Protein AF-K8E5L7-F1 (afdb_monomer)

Radius of gyration: 15.46 Å; Cα contacts (8 Å, |Δi|>4): 33; chains: 1; bounding box: 35×22×40 Å

Sequence (74 aa):
MKTPLDVSFARQVIRDYSDRDKEEIINWSKTYLNYARPIFLEHEKIVSSNADYILDGTISMTEQVNQLRYDDVI

Organism: NCBI:txid1234679

Secondary structure (DSSP, 8-state):
-B--HHHHHHHHHHHHHTTS-HHHHHHHHHHIIIIIHHHHHHHHHHTGGG-S---BSSS-HHHHHHHHHHHTT-

Foldseek 3Di:
DDDPPVVVLVVCCCVPPVPHDPVVNVVVVVCCVPPVVVVVVVCCVPVVVPDPDDFYPVDDPVVSVVVVVVVVVD

Mean predicted aligned error: 4.46 Å

Solvent-accessible surface area (backbone atoms only — not comparable to full-atom values): 4453 Å² total; per-residue (Å²): 100,51,58,60,67,67,60,53,49,52,54,46,47,57,72,77,40,73,91,52,60,70,66,58,54,52,53,47,52,52,46,35,67,76,52,49,47,60,52,54,54,50,40,50,66,62,53,58,68,71,48,96,67,75,46,68,53,82,59,54,72,68,56,51,53,51,54,60,61,55,62,76,74,111

Structure (mmCIF, N/CA/C/O backbone):
data_AF-K8E5L7-F1
#
_entry.id   AF-K8E5L7-F1
#
loop_
_atom_site.group_PDB
_atom_site.id
_atom_site.type_symbol
_atom_site.label_atom_id
_atom_site.label_alt_id
_atom_site.label_comp_id
_atom_site.label_asym_id
_atom_site.label_entity_id
_atom_site.label_seq_id
_atom_site.pdbx_PDB_ins_code
_atom_site.Cartn_x
_atom_site.Cartn_y
_atom_site.Cartn_z
_atom_site.occupancy
_atom_site.B_iso_or_equiv
_atom_site.auth_seq_id
_atom_site.auth_comp_id
_atom_site.auth_asym_id
_atom_site.auth_atom_id
_atom_site.pdbx_PDB_model_num
ATOM 1 N N . MET A 1 1 ? 7.167 0.439 -9.747 1.00 86.81 1 MET A N 1
ATOM 2 C CA . MET A 1 1 ? 6.586 -0.839 -9.274 1.00 86.81 1 MET A CA 1
ATOM 3 C C . MET A 1 1 ? 5.074 -0.752 -9.373 1.00 86.81 1 MET A C 1
ATOM 5 O O . MET A 1 1 ? 4.528 0.288 -9.019 1.00 86.81 1 MET A O 1
ATOM 9 N N . LYS A 1 2 ? 4.413 -1.816 -9.824 1.00 92.56 2 LYS A N 1
ATOM 10 C CA . LYS A 1 2 ? 2.957 -1.936 -9.852 1.00 92.56 2 LYS A CA 1
ATOM 11 C C . LYS A 1 2 ? 2.522 -3.010 -8.867 1.00 92.56 2 LYS A C 1
ATOM 13 O O . LYS A 1 2 ? 2.868 -4.175 -9.018 1.00 92.56 2 LYS A O 1
ATOM 18 N N . THR A 1 3 ? 1.747 -2.601 -7.873 1.00 94.94 3 THR A N 1
ATOM 19 C CA . THR A 1 3 ? 1.190 -3.490 -6.853 1.00 94.94 3 THR A CA 1
ATOM 20 C C . THR A 1 3 ? -0.306 -3.232 -6.778 1.00 94.94 3 THR A C 1
ATOM 22 O O . THR A 1 3 ? -0.696 -2.064 -6.703 1.00 94.94 3 THR A O 1
ATOM 25 N N . PRO A 1 4 ? -1.153 -4.272 -6.750 1.00 96.06 4 PRO A N 1
ATOM 26 C CA . PRO A 1 4 ? -2.565 -4.096 -6.452 1.00 96.06 4 PRO A CA 1
ATOM 27 C C . PRO A 1 4 ? -2.765 -3.300 -5.152 1.00 96.06 4 PRO A C 1
ATOM 29 O O . PRO A 1 4 ? -2.036 -3.458 -4.162 1.00 96.06 4 PRO A O 1
ATOM 32 N N . LEU A 1 5 ? -3.713 -2.366 -5.183 1.00 96.75 5 LEU A N 1
ATOM 33 C CA . LEU A 1 5 ? -3.917 -1.406 -4.099 1.00 96.75 5 LEU A CA 1
ATOM 34 C C . LEU A 1 5 ? -4.408 -2.071 -2.807 1.00 96.75 5 LEU A C 1
ATOM 36 O O . LEU A 1 5 ? -4.026 -1.648 -1.720 1.00 96.75 5 LEU A O 1
ATOM 40 N N . ASP A 1 6 ? -5.194 -3.134 -2.931 1.00 96.44 6 ASP A N 1
ATOM 41 C CA . ASP A 1 6 ? -5.624 -4.018 -1.848 1.00 96.44 6 ASP A CA 1
ATOM 42 C C . ASP A 1 6 ? -4.443 -4.755 -1.198 1.00 96.44 6 ASP A C 1
ATOM 44 O O . ASP A 1 6 ? -4.315 -4.743 0.025 1.00 96.44 6 ASP A O 1
ATOM 48 N N . VAL A 1 7 ? -3.527 -5.312 -1.997 1.00 96.75 7 VAL A N 1
ATOM 49 C CA . VAL A 1 7 ? -2.298 -5.955 -1.496 1.00 96.75 7 VAL A CA 1
ATOM 50 C C . VAL A 1 7 ? -1.430 -4.946 -0.744 1.00 96.75 7 VAL A C 1
ATOM 52 O O . VAL A 1 7 ? -0.922 -5.238 0.340 1.00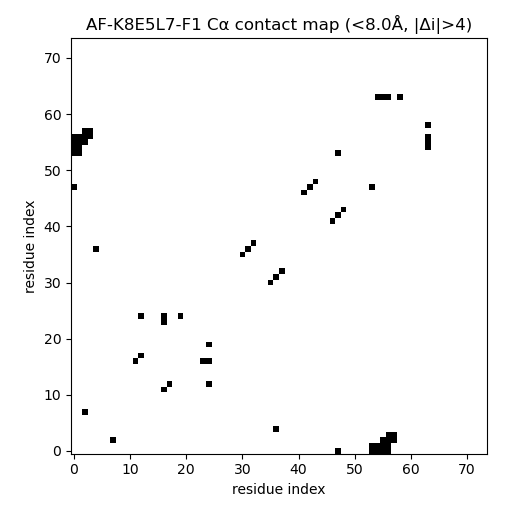 96.75 7 VAL A O 1
ATOM 55 N N . SER A 1 8 ? -1.278 -3.741 -1.295 1.00 96.12 8 SER A N 1
ATOM 56 C CA . SER A 1 8 ? -0.496 -2.666 -0.673 1.00 96.12 8 SER A CA 1
ATOM 57 C C . SER A 1 8 ? -1.123 -2.205 0.643 1.00 96.12 8 SER A C 1
ATOM 59 O O . SER A 1 8 ? -0.420 -2.056 1.641 1.00 96.12 8 SER A O 1
ATOM 61 N N . PHE A 1 9 ? -2.447 -2.042 0.661 1.00 97.31 9 PHE A N 1
ATOM 62 C CA . PHE A 1 9 ? -3.201 -1.676 1.853 1.00 97.31 9 PHE A CA 1
ATOM 63 C C . PHE A 1 9 ? -3.099 -2.752 2.941 1.00 97.31 9 PHE A C 1
ATOM 65 O O . PHE A 1 9 ? -2.781 -2.433 4.083 1.00 97.31 9 PHE A O 1
ATOM 72 N N . ALA A 1 10 ? -3.281 -4.030 2.597 1.00 97.12 10 ALA A N 1
ATOM 73 C CA . ALA A 1 10 ? -3.163 -5.133 3.550 1.00 97.12 10 ALA A CA 1
ATOM 74 C C . ALA A 1 10 ? -1.752 -5.222 4.156 1.00 97.12 10 ALA A C 1
ATOM 76 O O . ALA A 1 10 ? -1.609 -5.318 5.374 1.00 97.12 10 ALA A O 1
ATOM 77 N N . ARG A 1 11 ? -0.704 -5.114 3.324 1.00 96.62 11 ARG A N 1
ATOM 78 C CA . ARG A 1 11 ? 0.693 -5.063 3.791 1.00 96.62 11 ARG A CA 1
ATOM 79 C C . ARG A 1 11 ? 0.928 -3.881 4.732 1.00 96.62 11 ARG A C 1
ATOM 81 O O . ARG A 1 11 ? 1.594 -4.046 5.749 1.00 96.62 11 ARG A O 1
ATOM 88 N N . GLN A 1 12 ? 0.371 -2.712 4.414 1.00 96.88 12 GLN A N 1
ATOM 89 C CA . GLN A 1 12 ? 0.471 -1.534 5.271 1.00 96.88 12 GLN A CA 1
ATOM 90 C C . GLN A 1 12 ? -0.218 -1.757 6.621 1.00 96.88 12 GLN A C 1
ATOM 92 O O . GLN A 1 12 ? 0.383 -1.472 7.650 1.00 96.88 12 GLN A O 1
ATOM 97 N N . VAL A 1 13 ? -1.445 -2.285 6.628 1.00 96.88 13 VAL A N 1
ATOM 98 C CA . VAL A 1 13 ? -2.186 -2.558 7.868 1.00 96.88 13 VAL A CA 1
ATOM 99 C C . VAL A 1 13 ? -1.406 -3.519 8.762 1.00 96.88 13 VAL A C 1
ATOM 101 O O . VAL A 1 13 ? -1.224 -3.234 9.940 1.00 96.88 13 VAL A O 1
ATOM 104 N N . ILE A 1 14 ? -0.878 -4.610 8.200 1.00 96.75 14 ILE A N 1
ATOM 105 C CA . ILE A 1 14 ? -0.071 -5.581 8.954 1.00 96.75 14 ILE A CA 1
ATOM 106 C C . ILE A 1 14 ? 1.195 -4.928 9.526 1.00 96.75 14 ILE A C 1
ATOM 108 O O . ILE A 1 14 ? 1.551 -5.200 10.666 1.00 96.75 14 ILE A O 1
ATOM 112 N N . ARG A 1 15 ? 1.874 -4.072 8.753 1.00 96.31 15 ARG A N 1
ATOM 113 C CA . ARG A 1 15 ? 3.135 -3.436 9.159 1.00 96.31 15 ARG A CA 1
ATOM 114 C C . ARG A 1 15 ? 2.944 -2.340 10.209 1.00 96.31 15 ARG A C 1
ATOM 116 O O . ARG A 1 15 ? 3.725 -2.266 11.148 1.00 96.31 15 ARG A O 1
ATOM 123 N N . ASP A 1 16 ? 1.958 -1.469 10.015 1.00 96.44 16 ASP A N 1
ATOM 124 C CA . ASP A 1 16 ? 1.812 -0.234 10.797 1.00 96.44 16 ASP A CA 1
ATOM 125 C C . ASP A 1 16 ? 0.857 -0.406 11.991 1.00 96.44 16 ASP A C 1
ATOM 127 O O . ASP A 1 16 ? 0.910 0.382 12.937 1.00 96.44 16 ASP A O 1
ATOM 131 N N . TYR A 1 17 ? -0.015 -1.424 11.956 1.00 96.06 17 TYR A N 1
ATOM 132 C CA . TYR A 1 17 ? -1.094 -1.610 12.930 1.00 96.06 17 TYR A CA 1
ATOM 133 C C . TYR A 1 17 ? -1.115 -2.994 13.601 1.00 96.06 17 TYR A C 1
ATOM 135 O O . TYR A 1 17 ? -2.123 -3.343 14.211 1.00 96.06 17 TYR A O 1
ATOM 143 N N . SER A 1 18 ? -0.024 -3.771 13.541 1.00 94.38 18 SER A N 1
ATOM 144 C CA . SER A 1 18 ? 0.083 -5.073 14.233 1.00 94.38 18 SER A CA 1
ATOM 145 C C . SER A 1 18 ? -0.188 -4.984 15.736 1.00 94.38 18 SER A C 1
ATOM 147 O O . SER A 1 18 ? -0.795 -5.885 16.305 1.00 94.38 18 SER A O 1
ATOM 149 N N . ASP A 1 19 ? 0.231 -3.878 16.353 1.00 94.75 19 ASP A N 1
ATOM 150 C CA . ASP A 1 19 ? 0.182 -3.644 17.801 1.00 94.75 19 ASP A CA 1
ATOM 151 C C . ASP A 1 19 ? -0.666 -2.407 18.157 1.00 94.75 19 ASP A C 1
ATOM 153 O O . ASP A 1 19 ? -0.439 -1.743 19.169 1.00 94.75 19 ASP A O 1
ATOM 157 N N . ARG A 1 20 ? -1.614 -2.043 17.284 1.00 93.12 20 ARG A N 1
ATOM 158 C CA . ARG A 1 20 ? -2.446 -0.834 17.400 1.00 93.12 20 ARG A CA 1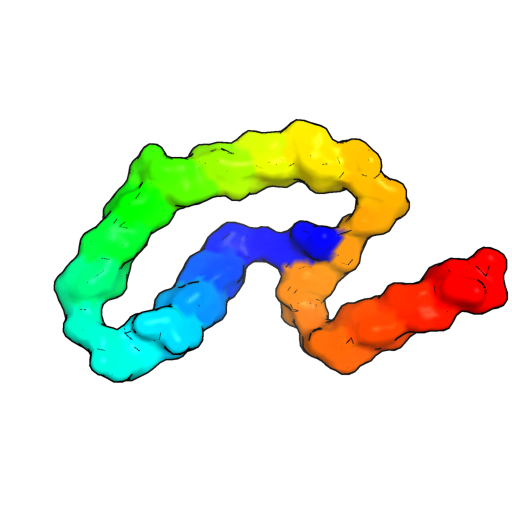
ATOM 159 C C . ARG A 1 20 ? -3.910 -1.179 17.621 1.00 93.12 20 ARG A C 1
ATOM 161 O O . ARG A 1 20 ? -4.346 -2.296 17.345 1.00 93.12 20 ARG A O 1
ATOM 168 N N . ASP A 1 21 ? -4.681 -0.215 18.122 1.00 94.69 21 ASP A N 1
ATOM 169 C CA . ASP A 1 21 ? -6.105 -0.448 18.361 1.00 94.69 21 ASP A CA 1
ATOM 170 C C . ASP A 1 21 ? -6.885 -0.544 17.039 1.00 94.69 21 ASP A C 1
ATOM 172 O O . ASP A 1 21 ? -6.589 0.133 16.047 1.00 94.69 21 ASP A O 1
ATOM 176 N N . LYS A 1 22 ? -7.935 -1.372 17.031 1.00 95.06 22 LYS A N 1
ATOM 177 C CA . LYS A 1 22 ? -8.821 -1.556 15.873 1.00 95.06 22 LYS A CA 1
ATOM 178 C C . LYS A 1 22 ? -9.432 -0.241 15.373 1.00 95.06 22 LYS A C 1
ATOM 180 O O . LYS A 1 22 ? -9.690 -0.106 14.177 1.00 95.06 22 LYS A O 1
ATOM 185 N N . GLU A 1 23 ? -9.680 0.725 16.255 1.00 97.69 23 GLU A N 1
ATOM 186 C CA . GLU A 1 23 ? -10.230 2.030 15.897 1.00 97.69 23 GLU A CA 1
ATOM 187 C C . GLU A 1 23 ? -9.253 2.830 15.029 1.00 97.69 23 GLU A C 1
ATOM 189 O O . GLU A 1 23 ? -9.670 3.491 14.074 1.00 97.69 23 GLU A O 1
ATOM 194 N N . GLU A 1 24 ? -7.948 2.698 15.274 1.00 97.25 24 GLU A N 1
ATOM 195 C CA . GLU A 1 24 ? -6.916 3.336 14.458 1.00 97.25 24 GLU A CA 1
ATOM 196 C C . GLU A 1 24 ? -6.886 2.750 13.039 1.00 97.25 24 GLU A C 1
ATOM 198 O O . GLU A 1 24 ? -6.800 3.505 12.068 1.00 97.25 24 GLU A O 1
ATOM 203 N N . ILE A 1 25 ? -7.061 1.429 12.901 1.00 96.88 25 ILE A N 1
ATOM 204 C CA . ILE A 1 25 ? -7.178 0.756 11.596 1.00 96.88 25 ILE A CA 1
ATOM 205 C C . ILE A 1 25 ? -8.418 1.250 10.847 1.00 96.88 25 ILE A C 1
ATOM 207 O O . ILE A 1 25 ? -8.345 1.565 9.657 1.00 96.88 25 ILE A O 1
ATOM 211 N N . ILE A 1 26 ? -9.567 1.347 11.523 1.00 97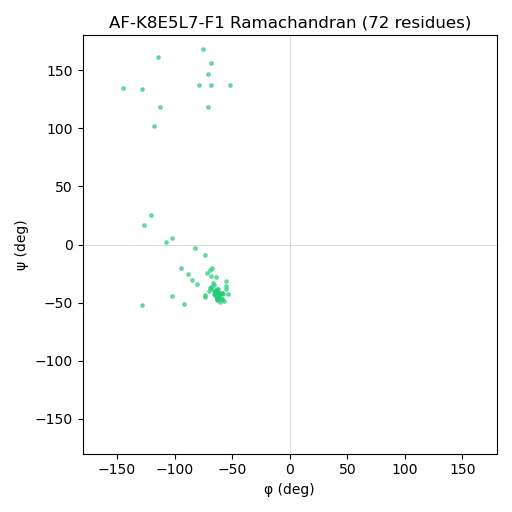.94 26 ILE A N 1
ATOM 212 C CA . ILE A 1 26 ? -10.819 1.827 10.918 1.00 97.94 26 ILE A CA 1
ATOM 213 C C . ILE A 1 26 ? -10.674 3.283 10.464 1.00 97.94 26 ILE A C 1
ATOM 215 O O . ILE A 1 26 ? -11.087 3.631 9.354 1.00 97.94 26 ILE A O 1
ATOM 219 N N . ASN A 1 27 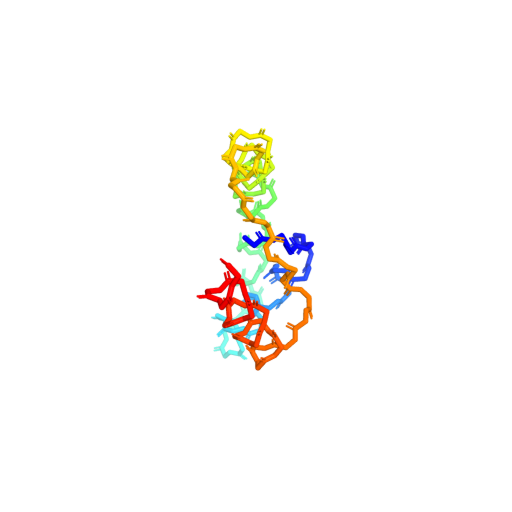? -10.073 4.136 11.293 1.00 98.00 27 ASN A N 1
ATOM 220 C CA . ASN A 1 27 ? -9.854 5.539 10.956 1.00 98.00 27 ASN A CA 1
ATOM 221 C C . ASN A 1 27 ? -8.884 5.686 9.779 1.00 98.00 27 ASN A C 1
ATOM 223 O O . ASN A 1 27 ? -9.174 6.438 8.847 1.00 98.00 27 ASN A O 1
ATOM 227 N N . TRP A 1 28 ? -7.800 4.905 9.746 1.00 97.50 28 TRP A N 1
ATOM 228 C CA . TRP A 1 28 ? -6.915 4.862 8.584 1.00 97.50 28 TRP A CA 1
ATOM 229 C C . TRP A 1 28 ? -7.622 4.359 7.328 1.00 97.50 28 TRP A C 1
ATOM 231 O O . TRP A 1 28 ? -7.474 4.956 6.269 1.00 97.50 28 TRP A O 1
ATOM 241 N N . SER A 1 29 ? -8.455 3.324 7.437 1.00 97.62 29 SER A N 1
ATOM 242 C CA . SER A 1 29 ? -9.219 2.782 6.306 1.00 97.62 29 SER A CA 1
ATOM 243 C C . SER A 1 29 ? -10.128 3.842 5.676 1.00 97.62 29 SER A C 1
ATOM 245 O O . SER A 1 29 ? -10.189 3.967 4.453 1.00 97.62 29 SER A O 1
ATOM 247 N N . LYS A 1 30 ? -10.793 4.664 6.500 1.00 98.50 30 LYS A N 1
ATOM 248 C CA . LYS A 1 30 ? -11.596 5.805 6.025 1.00 98.50 30 LYS A CA 1
ATOM 249 C C . LYS A 1 30 ? -10.723 6.840 5.316 1.00 98.50 30 LYS A C 1
ATOM 251 O O . LYS A 1 30 ? -11.072 7.287 4.225 1.00 98.50 30 LYS A O 1
ATOM 256 N N . THR A 1 31 ? -9.581 7.198 5.903 1.00 98.19 31 THR A N 1
ATOM 257 C CA . THR A 1 31 ? -8.624 8.135 5.294 1.00 98.19 31 THR A CA 1
ATOM 258 C C . THR A 1 31 ? -8.091 7.611 3.963 1.00 98.19 31 THR A C 1
ATOM 260 O O . THR A 1 31 ? -8.020 8.351 2.982 1.00 98.19 31 THR A O 1
ATOM 263 N N . TYR A 1 32 ? -7.772 6.322 3.899 1.00 98.12 32 TYR A N 1
ATOM 264 C CA . TYR A 1 32 ? -7.306 5.661 2.694 1.00 98.12 32 TYR A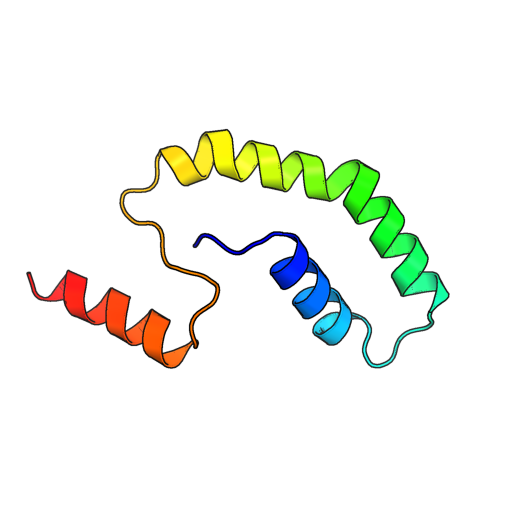 CA 1
ATOM 265 C C . TYR A 1 32 ? -8.348 5.744 1.579 1.00 98.12 32 TYR A C 1
ATOM 267 O O . TYR A 1 32 ? -8.024 6.178 0.478 1.00 98.12 32 TYR A O 1
ATOM 275 N N . LEU A 1 33 ? -9.606 5.398 1.864 1.00 98.06 33 LEU A N 1
ATOM 276 C CA . LEU A 1 33 ? -10.676 5.424 0.865 1.00 98.06 33 LEU A CA 1
ATOM 277 C C . LEU A 1 33 ? -10.971 6.838 0.350 1.00 98.06 33 LEU A C 1
ATOM 279 O O . LEU A 1 33 ? -11.168 7.011 -0.852 1.00 98.06 33 LEU A O 1
ATOM 283 N N . ASN A 1 34 ? -10.981 7.829 1.243 1.00 98.12 34 ASN A N 1
ATOM 284 C CA . ASN A 1 34 ? -11.390 9.192 0.906 1.00 98.12 34 ASN A CA 1
ATOM 285 C C . ASN A 1 34 ? -10.262 10.045 0.311 1.00 98.12 34 ASN A C 1
ATOM 287 O O . ASN A 1 34 ? -10.542 10.932 -0.491 1.00 98.12 34 ASN A O 1
ATOM 291 N N . TYR A 1 35 ? -9.005 9.792 0.688 1.00 97.44 35 TYR A N 1
ATOM 292 C CA . TYR A 1 35 ? -7.890 10.684 0.355 1.00 97.44 35 TYR A CA 1
ATOM 293 C C . TYR A 1 35 ? -6.714 9.964 -0.308 1.00 97.44 35 TYR A C 1
ATOM 295 O O . TYR A 1 35 ? -6.287 10.372 -1.385 1.00 97.44 35 TYR A O 1
ATOM 303 N N . ALA A 1 36 ? -6.195 8.882 0.281 1.00 96.94 36 ALA A N 1
ATOM 304 C CA . ALA A 1 36 ? -4.971 8.256 -0.237 1.00 96.94 36 ALA A CA 1
ATOM 305 C C . ALA A 1 36 ? -5.202 7.477 -1.545 1.00 96.94 36 ALA A C 1
ATOM 307 O O . ALA A 1 36 ? -4.423 7.591 -2.489 1.00 96.94 36 ALA A O 1
ATOM 308 N N . ARG A 1 37 ? -6.289 6.702 -1.631 1.00 97.38 37 ARG A N 1
ATOM 309 C CA . ARG A 1 37 ? -6.619 5.873 -2.797 1.00 97.38 37 ARG A CA 1
ATOM 310 C C . ARG A 1 37 ? -6.762 6.694 -4.084 1.00 97.38 37 ARG A C 1
ATOM 312 O O . ARG A 1 37 ? -6.156 6.284 -5.072 1.00 97.38 37 ARG A O 1
ATOM 319 N N . PRO A 1 38 ? -7.489 7.831 -4.118 1.00 97.44 38 PRO A N 1
ATOM 320 C CA . PRO A 1 38 ? -7.504 8.704 -5.291 1.00 97.44 38 PRO A CA 1
ATOM 321 C C . PRO A 1 38 ? -6.102 9.123 -5.751 1.00 97.44 38 PRO A C 1
ATOM 323 O O . PRO A 1 38 ? -5.812 9.055 -6.940 1.00 97.44 38 PRO A O 1
ATOM 326 N N . ILE A 1 39 ? -5.209 9.475 -4.820 1.00 96.94 39 ILE A N 1
ATOM 327 C CA . ILE A 1 39 ? -3.836 9.894 -5.142 1.00 96.94 39 ILE A CA 1
ATOM 328 C C . ILE A 1 39 ? -3.050 8.744 -5.782 1.00 96.94 39 ILE A C 1
ATOM 330 O O . ILE A 1 39 ? -2.373 8.954 -6.785 1.00 96.94 39 ILE A O 1
ATOM 334 N N . PHE A 1 40 ? -3.164 7.519 -5.258 1.00 95.62 40 PHE A N 1
ATOM 335 C CA . PHE A 1 40 ? -2.502 6.357 -5.859 1.00 95.62 40 PHE A CA 1
ATOM 336 C C . PHE A 1 40 ? -3.024 6.035 -7.264 1.00 95.62 40 PHE A C 1
ATOM 338 O O . PHE A 1 40 ? -2.233 5.701 -8.145 1.00 95.62 40 PHE A O 1
ATOM 345 N N . LEU A 1 41 ? -4.335 6.169 -7.488 1.00 95.56 41 LEU A N 1
ATOM 346 C CA . LEU A 1 41 ? -4.932 5.969 -8.811 1.00 95.56 41 LEU A CA 1
ATOM 347 C C . LEU A 1 41 ? -4.445 7.018 -9.817 1.00 95.56 41 LEU A C 1
ATOM 349 O O . LEU A 1 41 ? -4.140 6.675 -10.957 1.00 95.56 41 LEU A O 1
ATOM 353 N N . GLU A 1 42 ? -4.334 8.283 -9.410 1.00 95.81 42 GLU A N 1
ATOM 354 C CA . GLU A 1 42 ? -3.791 9.334 -10.277 1.00 95.81 42 GLU A CA 1
ATOM 355 C C . GLU A 1 42 ? -2.286 9.161 -10.524 1.00 95.81 42 GLU A C 1
ATOM 357 O O . GLU A 1 42 ? -1.823 9.329 -11.652 1.00 95.81 42 GLU A O 1
ATOM 362 N N . HIS A 1 43 ? -1.519 8.725 -9.521 1.00 93.62 43 HIS A N 1
ATOM 363 C CA . HIS A 1 43 ? -0.115 8.351 -9.701 1.00 93.62 43 HIS A CA 1
ATOM 364 C C . HIS A 1 43 ? 0.054 7.231 -10.742 1.00 93.62 43 HIS A C 1
ATOM 366 O O . HIS A 1 43 ? 0.951 7.304 -11.583 1.00 93.62 43 HIS A O 1
ATOM 372 N N . GLU A 1 44 ? -0.798 6.201 -10.718 1.00 91.75 44 GLU A N 1
ATOM 373 C CA . GLU A 1 44 ? -0.743 5.119 -11.707 1.00 91.75 44 GLU A CA 1
ATOM 374 C C . GLU A 1 44 ? -0.998 5.641 -13.130 1.00 91.75 44 GLU A C 1
ATOM 376 O O . GLU A 1 44 ? -0.284 5.271 -14.061 1.00 91.75 44 GLU A O 1
ATOM 381 N N . LYS A 1 45 ? -1.959 6.556 -13.296 1.00 91.69 45 LYS A N 1
ATOM 382 C CA . LYS A 1 45 ? -2.284 7.146 -14.603 1.00 91.69 45 LYS A CA 1
ATOM 383 C C . LYS A 1 45 ? -1.203 8.082 -15.139 1.00 91.69 45 LYS A C 1
ATOM 385 O O . LYS A 1 45 ? -0.972 8.097 -16.345 1.00 91.69 45 LYS A O 1
ATOM 390 N N . ILE A 1 46 ? -0.593 8.893 -14.274 1.00 92.62 46 ILE A N 1
ATOM 391 C CA . ILE A 1 46 ? 0.253 10.024 -14.692 1.00 92.62 46 ILE A CA 1
ATOM 392 C C . ILE A 1 46 ? 1.740 9.700 -14.571 1.00 92.62 46 ILE A C 1
ATOM 394 O O . ILE A 1 46 ? 2.518 10.030 -15.458 1.00 92.62 46 ILE A O 1
ATOM 398 N N . VAL A 1 47 ? 2.159 9.090 -13.464 1.00 90.62 47 VAL A N 1
ATOM 399 C CA . VAL A 1 47 ? 3.583 8.869 -13.180 1.00 90.62 47 VAL A CA 1
ATOM 400 C C . VAL A 1 47 ? 4.017 7.514 -13.712 1.00 90.62 47 VAL A C 1
ATOM 402 O O . VAL A 1 47 ? 4.986 7.423 -14.457 1.00 90.62 47 VAL A O 1
ATOM 405 N N . SER A 1 48 ? 3.277 6.456 -13.372 1.00 89.56 48 SER A N 1
ATOM 406 C CA . SER A 1 48 ? 3.676 5.091 -13.746 1.00 89.56 48 SER A CA 1
ATOM 407 C C . SER A 1 48 ? 3.595 4.844 -15.254 1.00 89.56 48 SER A C 1
ATOM 409 O O . SER A 1 48 ? 4.347 4.025 -15.766 1.00 89.56 48 SER A O 1
ATOM 411 N N . SER A 1 49 ? 2.728 5.566 -15.969 1.00 89.06 49 SER A N 1
ATOM 412 C CA . SER A 1 49 ? 2.606 5.492 -17.432 1.00 89.06 49 SER A CA 1
ATOM 413 C C . SER A 1 49 ? 3.822 6.038 -18.186 1.00 89.06 49 SER A C 1
ATOM 415 O O . SER A 1 49 ? 4.018 5.676 -19.341 1.00 89.06 49 SER A O 1
ATOM 417 N N . ASN A 1 50 ? 4.635 6.874 -17.536 1.00 92.44 50 ASN A N 1
ATOM 418 C CA . ASN A 1 50 ? 5.838 7.475 -18.109 1.00 92.44 50 ASN A CA 1
ATOM 419 C C . ASN A 1 50 ? 7.132 6.789 -17.642 1.00 92.44 50 ASN A C 1
ATOM 421 O O . ASN A 1 50 ? 8.217 7.290 -17.916 1.00 92.44 50 ASN A O 1
ATOM 425 N N . ALA A 1 51 ? 7.039 5.687 -16.894 1.00 91.69 51 ALA A N 1
ATOM 426 C CA . ALA A 1 51 ? 8.214 4.967 -16.424 1.00 91.69 51 ALA A CA 1
ATOM 427 C C . ALA A 1 51 ? 8.807 4.096 -17.541 1.00 91.69 51 ALA A C 1
ATOM 429 O O . ALA A 1 51 ? 8.070 3.370 -18.207 1.00 91.69 51 ALA A O 1
ATOM 430 N N . ASP A 1 52 ? 10.135 4.095 -17.675 1.00 92.12 52 ASP A N 1
ATOM 431 C CA . ASP A 1 52 ? 10.850 3.209 -18.608 1.00 92.12 52 ASP A CA 1
ATOM 432 C C . ASP A 1 52 ? 10.680 1.727 -18.242 1.00 92.12 52 ASP A C 1
ATOM 434 O O . ASP A 1 52 ? 10.704 0.849 -19.102 1.00 92.12 52 ASP A O 1
ATOM 438 N N . TYR A 1 53 ? 10.473 1.448 -16.950 1.00 90.38 53 TYR A N 1
ATOM 439 C CA . TYR A 1 53 ? 10.306 0.100 -16.429 1.00 90.38 53 TYR A CA 1
ATOM 440 C C . TYR A 1 53 ? 9.314 0.039 -15.262 1.00 90.38 53 TYR A C 1
ATOM 442 O O . TYR A 1 53 ? 9.371 0.825 -14.309 1.00 90.38 53 TYR A O 1
ATOM 450 N N . ILE A 1 54 ? 8.417 -0.950 -15.298 1.00 90.62 54 ILE A N 1
ATOM 451 C CA . ILE A 1 54 ? 7.430 -1.203 -14.244 1.00 90.62 54 ILE A CA 1
ATOM 452 C C . ILE A 1 54 ? 7.675 -2.583 -13.635 1.00 90.62 54 ILE A C 1
ATOM 454 O O . ILE A 1 54 ? 7.246 -3.602 -14.162 1.00 90.62 54 ILE A O 1
ATOM 458 N N . LEU A 1 55 ? 8.300 -2.586 -12.459 1.00 92.00 55 LEU A N 1
ATOM 459 C CA . LEU A 1 55 ? 8.521 -3.792 -11.663 1.00 92.00 55 LEU A CA 1
ATOM 460 C C . LEU A 1 55 ? 7.209 -4.365 -11.094 1.00 92.00 55 LEU A C 1
ATOM 462 O O . LEU A 1 55 ? 6.404 -3.605 -10.544 1.00 92.00 55 LEU A O 1
ATOM 466 N N . ASP A 1 56 ? 7.023 -5.685 -11.142 1.00 92.62 56 ASP A N 1
ATOM 467 C CA . ASP A 1 56 ? 5.901 -6.359 -10.477 1.00 92.62 56 ASP A CA 1
ATOM 468 C C . ASP A 1 56 ? 6.084 -6.338 -8.948 1.00 92.62 56 ASP A C 1
ATOM 470 O O . ASP A 1 56 ? 7.049 -6.856 -8.386 1.00 92.62 56 ASP A O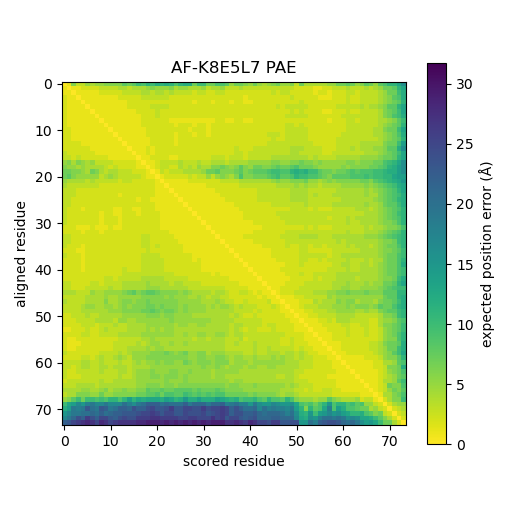 1
ATOM 474 N N . GLY A 1 57 ? 5.149 -5.699 -8.249 1.00 92.56 57 GLY A N 1
ATOM 475 C CA . GLY A 1 57 ? 5.163 -5.570 -6.796 1.00 92.56 57 GLY A CA 1
ATOM 476 C C . GLY A 1 57 ? 4.606 -6.777 -6.032 1.00 92.56 57 GLY A C 1
ATOM 477 O O . GLY A 1 57 ? 4.577 -6.761 -4.794 1.00 92.56 57 GLY A O 1
ATOM 478 N N . THR A 1 58 ? 4.116 -7.801 -6.733 1.00 94.38 58 THR A N 1
ATOM 479 C CA . THR A 1 58 ? 3.542 -9.013 -6.131 1.00 94.38 58 THR A CA 1
ATOM 480 C C . THR A 1 58 ? 4.583 -10.095 -5.847 1.00 94.38 58 THR A C 1
ATOM 482 O O . THR A 1 58 ? 4.392 -10.865 -4.905 1.00 94.38 58 THR A O 1
ATOM 485 N N . ILE A 1 59 ? 5.695 -10.100 -6.586 1.00 93.25 59 ILE A N 1
ATOM 486 C CA . ILE A 1 59 ? 6.796 -11.061 -6.436 1.00 93.25 59 ILE A CA 1
ATOM 487 C C . ILE A 1 59 ? 7.663 -10.756 -5.201 1.00 93.25 59 ILE A C 1
ATOM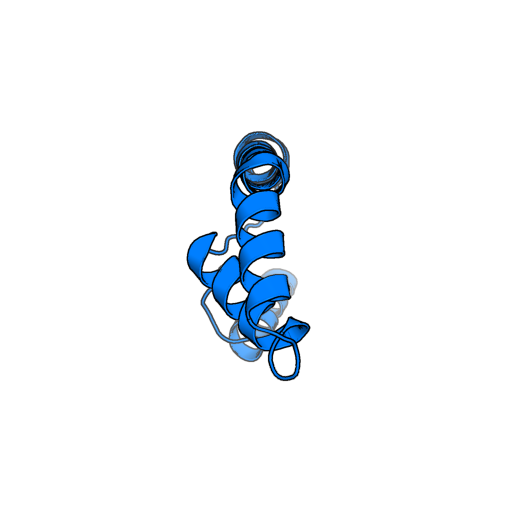 489 O O . ILE A 1 59 ? 7.547 -9.699 -4.572 1.00 93.25 59 ILE A O 1
ATOM 493 N N . SER A 1 60 ? 8.533 -11.694 -4.826 1.00 92.62 60 SER A N 1
ATOM 494 C CA . SER A 1 60 ? 9.415 -11.537 -3.666 1.00 92.62 60 SER A CA 1
ATOM 495 C C . SER A 1 60 ? 10.490 -10.465 -3.882 1.00 92.62 60 SER A C 1
ATOM 497 O O . SER A 1 60 ? 10.912 -10.194 -5.004 1.00 92.62 60 SER A O 1
ATOM 499 N N . MET A 1 61 ? 11.009 -9.897 -2.787 1.00 90.38 61 MET A N 1
ATOM 500 C CA . MET A 1 61 ? 12.116 -8.929 -2.842 1.00 90.38 61 MET A CA 1
ATOM 501 C C . MET A 1 61 ? 13.338 -9.488 -3.587 1.00 90.38 61 MET A C 1
ATOM 503 O O . MET A 1 61 ? 13.997 -8.779 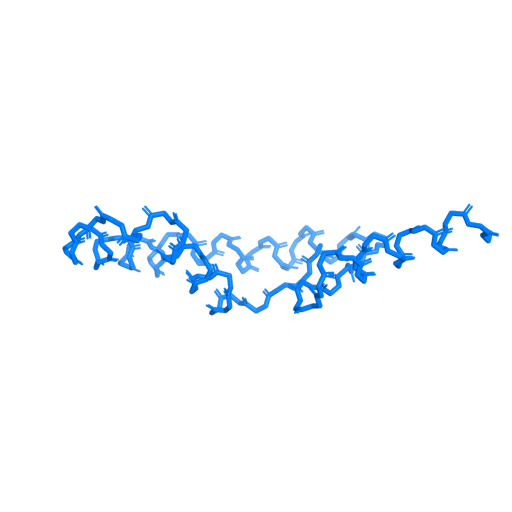-4.340 1.00 90.38 61 MET A O 1
ATOM 507 N N . THR A 1 62 ? 13.644 -10.773 -3.403 1.00 94.00 62 THR A N 1
ATOM 508 C CA . THR A 1 62 ? 14.764 -11.419 -4.093 1.00 94.00 62 THR A CA 1
ATOM 509 C C . THR A 1 62 ? 14.530 -11.494 -5.600 1.00 94.00 62 THR A C 1
ATOM 511 O O . THR A 1 62 ? 15.438 -11.187 -6.367 1.00 94.00 62 THR A O 1
ATOM 514 N N . GLU A 1 63 ? 13.320 -11.844 -6.038 1.00 92.56 63 GLU A N 1
ATOM 515 C CA . GLU A 1 63 ? 12.970 -11.861 -7.465 1.00 92.56 63 GLU A CA 1
ATOM 516 C C . GLU A 1 63 ? 13.003 -10.456 -8.072 1.00 92.56 63 GLU A C 1
ATOM 518 O O . GLU A 1 63 ? 13.541 -10.278 -9.161 1.00 92.56 63 GLU A O 1
ATOM 523 N N . GLN A 1 64 ? 12.522 -9.450 -7.338 1.00 92.25 64 GLN A N 1
ATOM 524 C CA . GLN A 1 64 ? 12.599 -8.044 -7.739 1.00 92.25 64 GLN A CA 1
ATOM 525 C C . GLN A 1 64 ? 14.039 -7.589 -7.989 1.00 92.25 64 GLN A C 1
ATOM 527 O O . GLN A 1 64 ? 14.343 -7.006 -9.027 1.00 92.25 64 GLN A O 1
ATOM 532 N N . VAL A 1 65 ? 14.940 -7.886 -7.049 1.00 92.62 65 VAL A N 1
ATOM 533 C CA . VAL A 1 65 ? 16.366 -7.554 -7.176 1.00 92.62 65 VAL A CA 1
ATOM 534 C C . VAL A 1 65 ? 16.998 -8.282 -8.363 1.00 92.62 65 VAL A C 1
ATOM 536 O O . VAL A 1 65 ? 17.826 -7.703 -9.062 1.00 92.62 65 VAL A O 1
ATOM 539 N N . ASN A 1 66 ? 16.611 -9.532 -8.615 1.00 91.38 66 ASN A N 1
ATOM 540 C CA . ASN A 1 66 ? 17.142 -10.301 -9.737 1.00 91.38 66 ASN A CA 1
ATOM 541 C C . ASN A 1 66 ? 16.697 -9.747 -11.097 1.00 91.38 66 ASN A C 1
ATOM 543 O O . ASN A 1 66 ? 17.504 -9.753 -12.021 1.00 91.38 66 ASN A O 1
ATOM 547 N N . GLN A 1 67 ? 15.462 -9.249 -11.216 1.00 89.12 67 GLN A N 1
ATOM 548 C CA . GLN A 1 67 ? 14.974 -8.622 -12.451 1.00 89.12 67 GLN A CA 1
ATOM 549 C C . GLN A 1 67 ? 15.782 -7.369 -12.801 1.00 89.12 67 GLN A C 1
ATOM 551 O O . GLN A 1 67 ? 16.280 -7.260 -13.915 1.00 89.12 67 GLN A O 1
ATOM 556 N N . LEU A 1 68 ? 16.018 -6.488 -11.823 1.00 87.12 68 LEU A N 1
ATOM 557 C CA . LEU A 1 68 ? 16.800 -5.264 -12.039 1.00 87.12 68 LEU A CA 1
ATOM 558 C C . LEU A 1 68 ? 18.250 -5.556 -12.451 1.00 87.12 68 LEU A C 1
ATOM 560 O O . LEU A 1 68 ? 18.798 -4.888 -13.317 1.00 87.12 68 LEU A O 1
ATOM 564 N N . ARG A 1 69 ? 18.869 -6.587 -11.864 1.00 79.38 69 ARG A N 1
ATOM 565 C CA . ARG A 1 69 ? 20.252 -6.973 -12.185 1.00 79.38 69 ARG A CA 1
ATOM 566 C C . ARG A 1 69 ? 20.425 -7.564 -13.581 1.00 79.38 69 ARG A C 1
ATOM 568 O O . ARG A 1 69 ? 21.554 -7.613 -14.054 1.00 79.38 69 ARG A O 1
ATOM 575 N N . TYR A 1 70 ? 19.361 -8.082 -14.189 1.00 64.25 70 TYR A N 1
ATOM 576 C CA . TYR A 1 70 ? 19.425 -8.670 -15.527 1.00 64.25 70 TYR A CA 1
ATOM 577 C C . TYR A 1 70 ? 19.379 -7.590 -16.614 1.00 64.25 70 TYR A C 1
ATOM 579 O O . TYR A 1 70 ? 20.067 -7.715 -17.624 1.00 64.25 70 TYR A O 1
ATOM 587 N N . ASP A 1 71 ? 18.633 -6.513 -16.364 1.00 59.72 71 ASP A N 1
ATOM 588 C CA . ASP A 1 71 ? 18.507 -5.378 -17.281 1.00 59.72 71 ASP A CA 1
ATOM 589 C C . ASP A 1 71 ? 19.794 -4.525 -17.351 1.00 59.72 71 ASP A C 1
ATOM 591 O O . ASP A 1 71 ? 20.060 -3.921 -18.382 1.00 59.72 71 ASP A O 1
ATOM 595 N N . ASP A 1 72 ? 20.649 -4.542 -16.316 1.00 57.69 72 ASP A N 1
ATOM 596 C CA . ASP A 1 72 ? 21.964 -3.862 -16.307 1.00 57.69 72 ASP A CA 1
ATOM 597 C C . ASP A 1 72 ? 23.042 -4.555 -17.181 1.00 57.69 72 ASP A C 1
ATOM 599 O O . ASP A 1 72 ? 24.149 -4.032 -17.339 1.00 57.69 72 ASP A O 1
ATOM 603 N N . VAL A 1 73 ? 22.774 -5.764 -17.695 1.00 54.16 73 VAL A N 1
ATOM 604 C CA . VAL A 1 73 ? 23.760 -6.624 -18.390 1.00 54.16 73 VAL A CA 1
ATOM 605 C C . VAL A 1 73 ? 23.522 -6.686 -19.912 1.00 54.16 73 VAL A C 1
ATOM 607 O O . VAL A 1 73 ? 24.266 -7.369 -20.619 1.00 54.16 7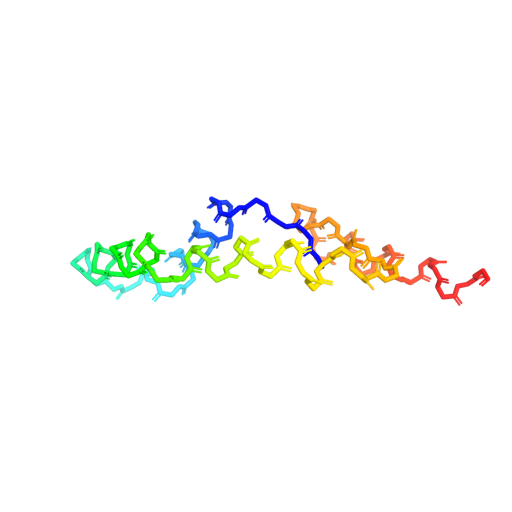3 VAL A O 1
ATOM 610 N N . ILE A 1 74 ? 22.530 -5.955 -20.437 1.00 46.06 74 ILE A N 1
ATOM 611 C CA . ILE A 1 74 ? 22.210 -5.872 -21.876 1.00 46.06 74 ILE A CA 1
ATOM 612 C C . ILE A 1 74 ? 22.591 -4.503 -22.442 1.00 46.06 74 ILE A C 1
ATOM 614 O O . ILE A 1 74 ? 22.225 -3.479 -21.828 1.00 46.06 74 ILE A O 1
#

pLDDT: mean 91.76, std 10.21, range [46.06, 98.5]